Protein AF-A0A2M7X139-F1 (afdb_monomer)

Nearest PDB structures (foldseek):
  5w10-assembly2_B  TM=8.260E-01  e=1.465E-06  Leptospira interrogans serovar Copenhageni str. Fiocruz L1-130
  4me4-assembly1_B  TM=7.382E-01  e=1.288E-06  Persephonella marina EX-H1
  8ugs-assembly1_B  TM=7.958E-01  e=1.796E-05  Bos taurus
  1mc0-assembly1_A  TM=6.627E-01  e=3.203E-05  Mus musculus
  3mf0-assembly1_B  TM=6.822E-01  e=1.158E-04  Homo sapiens

Radius of gyration: 15.08 Å; Cα contacts (8 Å, |Δi|>4): 160; chains: 1; bounding box: 31×39×30 Å

Secondary structure (DSSP, 8-state):
---PPPHHHHHHHHHHHHHHHHT-S-HHHHHHHHHHHHHHHHT-S-EEEEEE-TTSS-EEEEEEESSS--TT-EE-TT-HHHHHHHHH-S-EEES-TTT-TT--THHHHHH------EEE-----TT--

pLDDT: mean 86.04, std 11.24, range [39.34, 96.81]

Solvent-accessible surface area (backbone atoms only — not comparable to full-atom values): 7680 Å² total; per-residue (Å²): 130,79,81,75,77,49,72,66,57,51,51,50,53,52,52,52,51,52,48,53,54,73,73,43,92,46,62,69,63,34,53,46,50,45,48,46,51,49,19,63,74,70,69,44,77,52,38,72,46,67,43,72,40,96,85,65,68,29,32,32,25,71,36,50,42,50,96,60,84,47,59,71,45,74,41,55,70,64,46,35,58,64,14,50,11,57,76,67,67,40,72,41,80,38,82,43,36,89,75,38,87,55,51,66,58,70,61,30,72,75,68,75,49,80,72,55,51,51,78,42,68,55,86,77,59,97,82,55,131

Mean predicted aligned error: 6.48 Å

Sequence (129 aa):
MPAGLSASAALTAIAELAQDLACSANLDASLSAVVQKIADTMRAEAASLFLLSADGTALVCRFSVGPVQFVGQRVVPGQGVIGRAMQTGVCQLVADASADRDFDNSIDAKSGFQTRSLLCTPLASAHGA

Foldseek 3Di:
DPDDDPPVNVVVLVVVLVVLCVPDPDNLVSVQVNQVSVCVVVVNQKGWDWDQDPVNQWTATCYMDHPFDRHGPTDGQLAAPQNVQQVVQDKDWFQALVPDPRHDCPVCVVGVNDDGIDIHHDDADPVGD

Structure (mmCIF, N/CA/C/O backbone):
data_AF-A0A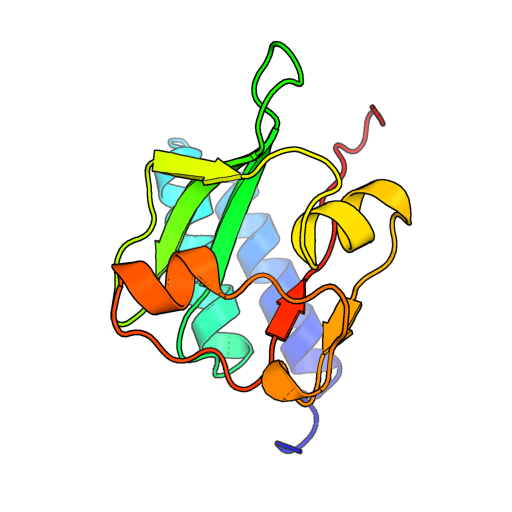2M7X139-F1
#
_entry.id   AF-A0A2M7X139-F1
#
loop_
_atom_site.group_PDB
_atom_site.id
_atom_site.type_symbol
_atom_site.label_atom_id
_atom_site.label_alt_id
_atom_site.label_comp_id
_atom_site.label_asym_id
_atom_site.label_entity_id
_atom_site.label_seq_id
_atom_site.pdbx_PDB_ins_code
_atom_site.Cartn_x
_atom_site.Cartn_y
_atom_site.Cartn_z
_atom_site.occupancy
_atom_site.B_iso_or_equiv
_atom_site.auth_seq_id
_atom_site.auth_comp_id
_atom_site.auth_asym_id
_atom_site.auth_atom_id
_atom_site.pdbx_PDB_model_num
ATOM 1 N N . MET A 1 1 ? -17.759 -2.210 11.156 1.00 39.34 1 MET A N 1
ATOM 2 C CA . MET A 1 1 ? -17.412 -0.919 10.524 1.00 39.34 1 MET A CA 1
ATOM 3 C C . MET A 1 1 ? -17.195 0.098 11.629 1.00 39.34 1 MET A C 1
ATOM 5 O O . MET A 1 1 ? -18.071 0.170 12.486 1.00 39.34 1 MET A O 1
ATOM 9 N N . PRO A 1 2 ? -16.059 0.817 11.701 1.00 44.16 2 PRO A N 1
ATOM 10 C CA . PRO A 1 2 ? -15.952 1.906 12.662 1.00 44.16 2 PRO A CA 1
ATOM 11 C C . PRO A 1 2 ? -16.985 2.977 12.286 1.00 44.16 2 PRO A C 1
ATOM 13 O O . PRO A 1 2 ? -17.330 3.117 11.111 1.00 44.16 2 PRO A O 1
ATOM 16 N N . ALA A 1 3 ? -17.520 3.674 13.289 1.00 48.91 3 ALA A N 1
ATOM 17 C CA . ALA A 1 3 ? -18.437 4.792 13.098 1.00 48.91 3 ALA A CA 1
ATOM 18 C C . ALA A 1 3 ? -17.889 5.724 12.007 1.00 48.91 3 ALA A C 1
ATOM 20 O O . ALA A 1 3 ? -16.720 6.108 12.064 1.00 48.91 3 ALA A O 1
ATOM 21 N N . GLY A 1 4 ? -18.709 6.004 10.990 1.00 54.91 4 GLY A N 1
ATOM 22 C CA . GLY A 1 4 ? -18.293 6.767 9.819 1.00 54.91 4 GLY A CA 1
ATOM 23 C C . GLY A 1 4 ? -17.659 8.089 10.238 1.00 54.91 4 GLY A C 1
ATOM 24 O O . GLY A 1 4 ? -18.260 8.848 10.999 1.00 54.91 4 GLY A O 1
ATOM 25 N N . LEU A 1 5 ? -16.438 8.343 9.761 1.00 61.91 5 LEU A N 1
ATOM 26 C CA . LEU A 1 5 ? -15.821 9.664 9.834 1.00 61.91 5 LEU A CA 1
ATOM 27 C C . LEU A 1 5 ? -16.853 10.688 9.353 1.00 61.91 5 LEU A C 1
ATOM 29 O O . LEU A 1 5 ? -17.412 10.544 8.264 1.00 61.91 5 LEU A O 1
ATOM 33 N N . SER A 1 6 ? -17.143 11.697 10.177 1.00 77.75 6 SER A N 1
ATOM 34 C CA . SER A 1 6 ? -18.040 12.764 9.748 1.00 77.75 6 SER A CA 1
ATOM 35 C C . SER A 1 6 ? -17.429 13.453 8.527 1.00 77.75 6 SER A C 1
ATOM 37 O O . SER A 1 6 ? -16.206 13.570 8.418 1.00 77.75 6 SER A O 1
ATOM 39 N N . ALA A 1 7 ? -18.269 13.931 7.607 1.00 73.75 7 ALA A N 1
ATOM 40 C CA . ALA A 1 7 ? -17.793 14.634 6.414 1.00 73.75 7 ALA A CA 1
ATOM 41 C C . ALA A 1 7 ? -16.847 15.797 6.772 1.00 73.75 7 ALA A C 1
ATOM 43 O O . ALA A 1 7 ? -15.859 16.028 6.080 1.00 73.75 7 ALA A O 1
ATOM 44 N N . SER A 1 8 ? -17.099 16.465 7.904 1.00 81.00 8 SER A N 1
ATOM 45 C CA . SER A 1 8 ? -16.222 17.507 8.442 1.00 81.00 8 SER A CA 1
ATOM 46 C C . SER A 1 8 ? -14.851 16.970 8.851 1.00 81.00 8 SER A C 1
ATOM 48 O O . SER A 1 8 ? -13.850 17.579 8.499 1.00 81.00 8 SER A O 1
ATOM 50 N N . ALA A 1 9 ? -14.784 15.843 9.567 1.00 79.00 9 ALA A N 1
ATOM 51 C CA . ALA A 1 9 ? -13.513 15.266 10.005 1.00 79.00 9 ALA A CA 1
ATOM 52 C C . ALA A 1 9 ? -12.653 14.808 8.817 1.00 79.00 9 ALA A C 1
ATOM 54 O O . ALA A 1 9 ? -11.444 15.031 8.808 1.00 79.00 9 ALA A O 1
ATOM 55 N N . ALA A 1 10 ? -13.279 14.222 7.792 1.00 77.38 10 ALA A N 1
ATOM 56 C CA . ALA A 1 10 ? -12.590 13.841 6.563 1.00 77.38 10 ALA A CA 1
ATOM 57 C C . ALA A 1 10 ? -12.040 15.065 5.811 1.00 77.38 10 ALA A C 1
ATOM 59 O O . ALA A 1 10 ? -10.885 15.055 5.390 1.00 77.38 10 ALA A O 1
ATOM 60 N N . LEU A 1 11 ? -12.832 16.139 5.687 1.00 83.38 11 LEU A N 1
ATOM 61 C CA . LEU A 1 11 ? -12.376 17.381 5.055 1.00 83.38 11 LEU A CA 1
ATOM 62 C C . LEU A 1 11 ? -11.201 18.012 5.805 1.00 83.38 11 LEU A C 1
ATOM 64 O O . LEU A 1 11 ? -10.236 18.431 5.171 1.00 83.38 11 LEU A O 1
ATOM 68 N N . THR A 1 12 ? -11.266 18.060 7.137 1.00 86.06 12 THR A N 1
ATOM 69 C CA . THR A 1 12 ? -10.176 18.583 7.966 1.00 86.06 12 THR A CA 1
ATOM 70 C C . THR A 1 12 ? -8.903 17.767 7.772 1.00 86.06 12 THR A C 1
ATOM 72 O O . THR A 1 12 ? -7.854 18.345 7.503 1.00 86.06 12 THR A O 1
ATOM 75 N N . ALA A 1 13 ? -8.996 16.433 7.807 1.00 82.25 13 ALA A N 1
ATOM 76 C CA . ALA A 1 13 ? -7.843 15.565 7.582 1.00 82.25 13 ALA A CA 1
ATOM 77 C C . ALA A 1 13 ? -7.209 15.802 6.200 1.00 82.25 13 ALA A C 1
ATOM 79 O O . ALA A 1 13 ? -5.992 15.931 6.099 1.00 82.25 13 ALA A O 1
ATOM 80 N N . ILE A 1 14 ? -8.023 15.919 5.144 1.00 84.56 14 ILE A N 1
ATOM 81 C CA . ILE A 1 14 ? -7.535 16.205 3.785 1.00 84.56 14 ILE A CA 1
ATOM 82 C C . ILE A 1 14 ? -6.839 17.570 3.725 1.00 84.56 14 ILE A C 1
ATO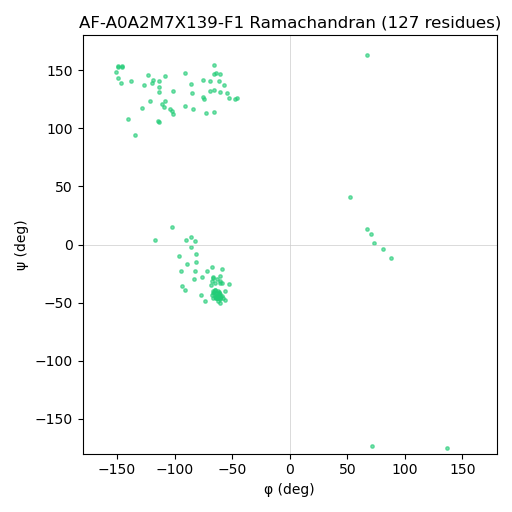M 84 O O . ILE A 1 14 ? -5.756 17.673 3.151 1.00 84.56 14 ILE A O 1
ATOM 88 N N . ALA A 1 15 ? -7.438 18.609 4.311 1.00 84.50 15 ALA A N 1
ATOM 89 C CA . ALA A 1 15 ? -6.887 19.961 4.288 1.00 84.50 15 ALA A CA 1
ATOM 90 C C . ALA A 1 15 ? -5.538 20.045 5.017 1.00 84.50 15 ALA A C 1
ATOM 92 O O . ALA A 1 15 ? -4.591 20.621 4.484 1.00 84.50 15 ALA A O 1
ATOM 93 N N . GLU A 1 16 ? -5.431 19.425 6.193 1.00 84.56 16 GLU A N 1
ATOM 94 C CA . GLU A 1 16 ? -4.181 19.384 6.955 1.00 84.56 16 GLU A CA 1
ATOM 95 C C . GLU A 1 16 ? -3.084 18.634 6.189 1.00 84.56 16 GLU A C 1
ATOM 97 O O . GLU A 1 16 ? -1.976 19.142 6.054 1.00 84.56 16 GLU A O 1
ATOM 102 N N . LEU A 1 17 ? -3.399 17.465 5.615 1.00 82.12 17 LEU A N 1
ATOM 103 C CA . LEU A 1 17 ? -2.443 16.697 4.809 1.00 82.12 17 LEU A CA 1
ATOM 104 C C . LEU A 1 17 ? -1.964 17.479 3.576 1.00 82.12 17 LEU A C 1
ATOM 106 O O . LEU A 1 17 ? -0.781 17.440 3.238 1.00 82.12 17 LEU A O 1
ATOM 110 N N . ALA A 1 18 ? -2.867 18.197 2.902 1.00 82.31 18 ALA A N 1
ATOM 111 C CA . ALA A 1 18 ? -2.523 19.018 1.745 1.00 82.31 18 ALA A CA 1
ATOM 112 C C . ALA A 1 18 ? -1.613 20.196 2.128 1.00 82.31 18 ALA A C 1
ATOM 114 O O . ALA A 1 18 ? -0.657 20.494 1.410 1.00 82.31 18 ALA A O 1
ATOM 115 N N . GLN A 1 19 ? -1.879 20.840 3.267 1.00 83.25 19 GLN A N 1
ATOM 116 C CA . GLN A 1 19 ? -1.058 21.932 3.786 1.00 83.25 19 GLN A CA 1
ATOM 117 C C . GLN A 1 19 ? 0.341 21.448 4.197 1.00 83.25 19 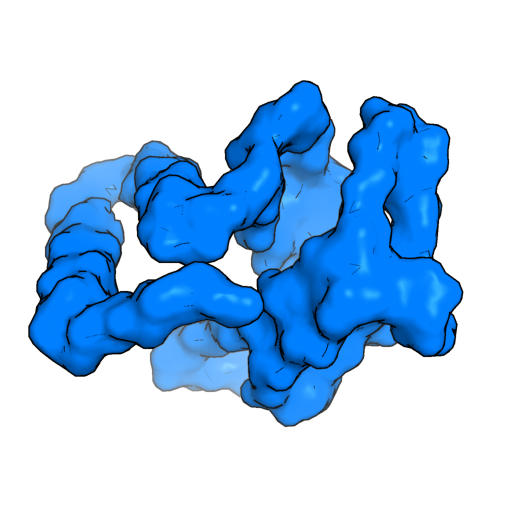GLN A C 1
ATOM 119 O O . GLN A 1 19 ? 1.335 22.062 3.800 1.00 83.25 19 GLN A O 1
ATOM 124 N N . ASP A 1 20 ? 0.425 20.328 4.921 1.00 80.56 20 ASP A N 1
ATOM 125 C CA . ASP A 1 20 ? 1.690 19.712 5.349 1.00 80.56 20 ASP A CA 1
ATOM 126 C C . ASP A 1 20 ? 2.584 19.347 4.153 1.00 80.56 20 ASP A C 1
ATOM 128 O O . ASP A 1 20 ? 3.815 19.425 4.224 1.00 80.56 20 ASP A O 1
ATOM 132 N N . LEU A 1 21 ? 1.967 18.962 3.032 1.00 77.88 21 LEU A N 1
ATOM 133 C CA . LEU A 1 21 ? 2.674 18.655 1.796 1.00 77.88 21 LEU A CA 1
ATOM 134 C C . LEU A 1 21 ? 3.116 19.923 1.050 1.00 77.88 21 LEU A C 1
ATOM 136 O O . LEU A 1 21 ? 4.255 19.992 0.593 1.00 77.88 21 LEU A O 1
ATOM 140 N N . ALA A 1 22 ? 2.246 20.933 0.946 1.00 78.56 22 ALA A N 1
ATOM 141 C CA . ALA A 1 22 ? 2.514 22.165 0.199 1.00 78.56 22 ALA A CA 1
ATOM 142 C C . ALA A 1 22 ? 3.600 23.047 0.839 1.00 78.56 22 ALA A C 1
ATOM 144 O O . ALA A 1 22 ? 4.366 23.697 0.130 1.00 78.56 22 ALA A O 1
ATOM 145 N N . CYS A 1 23 ? 3.679 23.073 2.170 1.00 75.06 23 CYS A N 1
ATOM 146 C CA . CYS A 1 23 ? 4.657 23.880 2.906 1.00 75.06 23 CYS A CA 1
ATOM 147 C C . CYS A 1 23 ? 5.980 23.145 3.176 1.00 75.06 23 CYS A C 1
ATOM 149 O O . CYS A 1 23 ? 6.855 23.681 3.859 1.00 75.06 23 CYS A O 1
ATOM 151 N N . SER A 1 24 ? 6.137 21.920 2.673 1.00 76.75 24 SER A N 1
ATOM 152 C CA . SER A 1 24 ? 7.299 21.101 2.985 1.00 76.75 24 SER A CA 1
ATOM 153 C C . SER A 1 24 ? 8.559 21.535 2.247 1.00 76.75 24 SER A C 1
ATOM 155 O O . SER A 1 24 ? 8.599 21.568 1.019 1.00 76.75 24 SER A O 1
ATOM 157 N N . ALA A 1 25 ? 9.637 21.761 2.999 1.00 75.25 25 ALA A N 1
ATOM 158 C CA . ALA A 1 25 ? 10.985 21.875 2.444 1.00 75.25 25 ALA A CA 1
ATOM 159 C C . ALA A 1 25 ? 11.638 20.503 2.170 1.00 75.25 25 ALA A C 1
ATOM 161 O O . ALA A 1 25 ? 12.649 20.432 1.473 1.00 75.25 25 ALA A O 1
ATOM 162 N N . ASN A 1 26 ? 11.084 19.415 2.722 1.00 81.31 26 ASN A N 1
ATOM 163 C CA . ASN A 1 26 ? 11.588 18.052 2.565 1.00 81.31 26 ASN A CA 1
ATOM 164 C C . ASN A 1 26 ? 10.430 17.097 2.259 1.00 81.31 26 ASN A C 1
ATOM 166 O O . ASN A 1 26 ? 9.774 16.561 3.158 1.00 81.31 26 ASN A O 1
ATOM 170 N N . LEU A 1 27 ? 10.218 16.872 0.964 1.00 79.06 27 LEU A N 1
ATOM 171 C CA . LEU A 1 27 ? 9.119 16.069 0.447 1.00 79.06 27 LEU A CA 1
ATOM 172 C C . LEU A 1 27 ? 9.092 14.648 1.030 1.00 79.06 27 LEU A C 1
ATOM 174 O O . LEU A 1 27 ? 8.017 14.163 1.369 1.00 79.06 27 LEU A O 1
ATOM 178 N N . ASP A 1 28 ? 10.249 14.005 1.206 1.00 83.25 28 ASP A N 1
ATOM 179 C CA . ASP A 1 28 ? 10.317 12.644 1.752 1.00 83.25 28 ASP A CA 1
ATOM 180 C C . ASP A 1 28 ? 9.856 12.605 3.220 1.00 83.25 28 ASP A C 1
ATOM 182 O O . ASP A 1 28 ? 9.088 11.724 3.610 1.00 83.25 28 ASP A O 1
ATOM 186 N N . ALA A 1 29 ? 10.259 13.591 4.029 1.00 83.00 29 ALA A N 1
ATOM 187 C CA . ALA A 1 29 ? 9.809 13.696 5.417 1.00 83.00 29 ALA A CA 1
ATOM 188 C C . ALA A 1 29 ? 8.294 13.949 5.507 1.00 83.00 29 ALA A C 1
ATOM 190 O O . ALA A 1 29 ? 7.609 13.310 6.309 1.00 83.00 29 ALA A O 1
ATOM 191 N N . SER A 1 30 ? 7.755 14.821 4.650 1.00 85.50 30 SER A N 1
ATOM 192 C CA . SER A 1 30 ? 6.312 15.085 4.610 1.00 85.50 30 SER A CA 1
ATOM 193 C C . SER A 1 30 ? 5.508 13.891 4.121 1.00 85.50 30 SER A C 1
ATOM 195 O O . SER A 1 30 ? 4.499 13.562 4.732 1.00 85.50 30 SER A O 1
ATOM 197 N N . LEU A 1 31 ? 5.950 13.194 3.072 1.00 84.00 31 LEU A N 1
ATOM 198 C CA . LEU A 1 31 ? 5.272 11.988 2.595 1.00 84.00 31 LEU A CA 1
ATOM 199 C C . LEU A 1 31 ? 5.266 10.890 3.662 1.00 84.00 31 LEU A C 1
ATOM 201 O O . LEU A 1 31 ? 4.238 10.245 3.865 1.00 84.00 31 LEU A O 1
ATOM 205 N N . SER A 1 32 ? 6.367 10.718 4.396 1.00 88.06 32 SER A N 1
ATOM 206 C CA . SER A 1 32 ? 6.407 9.790 5.528 1.00 88.06 32 SER A CA 1
ATOM 207 C C . SER A 1 32 ? 5.390 10.164 6.614 1.00 88.06 32 SER A C 1
ATOM 209 O O . SER A 1 32 ? 4.677 9.291 7.109 1.00 88.06 32 SER A O 1
ATOM 211 N N . ALA A 1 33 ? 5.291 11.448 6.973 1.00 88.56 33 ALA A N 1
ATOM 212 C CA . ALA A 1 33 ? 4.325 11.930 7.961 1.00 88.56 33 ALA A CA 1
ATOM 213 C C . ALA A 1 33 ? 2.871 11.763 7.484 1.00 88.56 33 ALA A C 1
ATOM 215 O O . ALA A 1 33 ? 2.005 11.343 8.252 1.00 88.56 33 ALA A O 1
ATOM 216 N N . VAL A 1 34 ? 2.612 12.017 6.199 1.00 88.56 34 VAL A N 1
ATOM 217 C CA . VAL A 1 34 ? 1.307 11.811 5.558 1.00 88.56 34 VAL A CA 1
ATOM 218 C C . VAL A 1 34 ? 0.893 10.341 5.625 1.00 88.56 34 VAL A C 1
ATOM 220 O O . VAL A 1 34 ? -0.233 10.051 6.020 1.00 88.56 34 VAL A O 1
ATOM 223 N N . VAL A 1 35 ? 1.789 9.400 5.303 1.00 91.56 35 VAL A N 1
ATOM 224 C CA . VAL A 1 35 ? 1.494 7.956 5.386 1.00 91.56 35 VAL A CA 1
ATOM 225 C C . VAL A 1 35 ? 1.153 7.540 6.821 1.00 91.56 35 VAL A C 1
ATOM 227 O O . VAL A 1 35 ? 0.188 6.800 7.016 1.00 91.56 35 VAL A O 1
ATOM 230 N N . GLN A 1 36 ? 1.876 8.056 7.821 1.00 92.31 36 GLN A N 1
ATOM 231 C CA . GLN A 1 36 ? 1.556 7.817 9.233 1.00 92.31 36 GLN A CA 1
ATOM 232 C C . GLN A 1 36 ? 0.161 8.345 9.589 1.00 92.31 36 GLN A C 1
ATOM 234 O O . GLN A 1 36 ? -0.672 7.608 10.110 1.00 92.31 36 GLN A O 1
ATOM 239 N N . LYS A 1 37 ? -0.133 9.598 9.237 1.00 90.81 37 LYS A N 1
ATOM 240 C CA . LYS A 1 37 ? -1.420 10.231 9.541 1.00 90.81 37 LYS A CA 1
ATOM 241 C C . LYS A 1 37 ? -2.593 9.555 8.827 1.00 90.81 37 LYS A C 1
ATOM 243 O O . LYS A 1 37 ? -3.681 9.464 9.399 1.00 90.81 37 LYS A O 1
ATOM 248 N N . ILE A 1 38 ? -2.386 9.032 7.615 1.00 90.31 38 ILE A N 1
ATOM 249 C CA . ILE A 1 38 ? -3.367 8.187 6.917 1.00 90.31 38 ILE A CA 1
ATOM 250 C C . ILE A 1 38 ? -3.629 6.906 7.715 1.00 90.31 38 ILE A C 1
ATOM 252 O O . ILE A 1 38 ? -4.794 6.577 7.944 1.00 90.31 38 ILE A O 1
ATOM 256 N N . ALA A 1 39 ? -2.582 6.204 8.163 1.00 92.81 39 ALA A N 1
ATOM 257 C CA . ALA A 1 39 ? -2.736 4.990 8.962 1.00 92.81 39 ALA A CA 1
ATOM 258 C C . ALA A 1 39 ? -3.530 5.262 10.249 1.00 92.81 39 ALA A C 1
ATOM 260 O O . ALA A 1 39 ? -4.501 4.559 10.528 1.00 92.81 39 ALA A O 1
ATOM 261 N N . ASP A 1 40 ? -3.196 6.339 10.963 1.00 92.19 40 ASP A N 1
ATOM 262 C CA . ASP A 1 40 ? -3.865 6.731 12.207 1.00 92.19 40 ASP A CA 1
ATOM 263 C C . ASP A 1 40 ? -5.340 7.091 11.973 1.00 92.19 40 ASP A C 1
ATOM 265 O O . ASP A 1 40 ? -6.233 6.607 12.675 1.00 92.19 40 ASP A O 1
ATOM 269 N N . THR A 1 41 ? -5.618 7.893 10.939 1.00 88.88 41 THR A N 1
ATOM 270 C CA . THR A 1 41 ? -6.980 8.330 10.582 1.00 88.88 41 THR A CA 1
ATOM 271 C C . THR A 1 41 ? -7.862 7.144 10.196 1.00 88.88 41 THR A C 1
ATOM 273 O O . THR A 1 41 ? -9.020 7.057 10.610 1.00 88.88 41 THR A O 1
ATOM 276 N N . MET A 1 42 ? -7.304 6.204 9.431 1.00 88.88 42 MET A N 1
ATOM 277 C CA . MET A 1 42 ? -7.996 4.993 8.988 1.00 88.88 42 MET A CA 1
ATOM 278 C C . MET A 1 42 ? -8.013 3.891 10.053 1.00 88.88 42 MET A C 1
ATOM 280 O O . MET A 1 42 ? -8.704 2.888 9.871 1.00 88.88 42 MET A O 1
ATOM 284 N N . ARG A 1 43 ? -7.280 4.071 11.162 1.00 92.50 43 ARG A N 1
ATOM 285 C CA . ARG A 1 43 ? -7.027 3.051 12.193 1.00 92.50 43 ARG A CA 1
ATOM 286 C C . ARG A 1 43 ? -6.479 1.753 11.593 1.00 92.50 43 ARG A C 1
ATOM 288 O O . ARG A 1 43 ? -6.900 0.659 11.966 1.00 92.50 43 ARG A O 1
ATOM 295 N N . ALA A 1 44 ? -5.578 1.894 10.627 1.00 94.00 44 ALA A N 1
ATOM 296 C CA . ALA A 1 44 ? -4.907 0.782 9.975 1.00 94.00 44 ALA A CA 1
ATOM 297 C C . ALA A 1 44 ? -3.672 0.360 10.784 1.00 94.00 44 ALA A C 1
ATOM 299 O O . ALA A 1 44 ? -2.912 1.203 11.251 1.00 94.00 44 ALA A O 1
ATOM 300 N N . GLU A 1 45 ? -3.452 -0.950 10.920 1.00 94.56 45 GLU A N 1
ATOM 301 C CA . GLU A 1 45 ? -2.269 -1.504 11.603 1.00 94.56 45 GLU A CA 1
ATOM 302 C C . GLU A 1 45 ? -0.964 -1.222 10.845 1.00 94.56 45 GLU A C 1
ATOM 304 O O . GLU A 1 45 ? 0.108 -1.152 11.445 1.00 94.56 45 GLU A O 1
ATOM 309 N N . ALA A 1 46 ? -1.059 -1.074 9.524 1.00 93.12 46 ALA A N 1
ATOM 310 C CA . ALA A 1 46 ? 0.048 -0.742 8.647 1.00 93.12 46 ALA A CA 1
ATOM 311 C C . ALA A 1 46 ? -0.443 0.068 7.441 1.00 93.12 46 ALA A C 1
ATOM 313 O O . ALA A 1 46 ? -1.585 -0.082 7.000 1.00 93.12 46 ALA A O 1
ATOM 314 N N . ALA A 1 47 ? 0.434 0.898 6.883 1.00 93.75 47 ALA A N 1
ATOM 315 C CA . ALA A 1 47 ? 0.216 1.580 5.612 1.00 93.75 47 ALA A CA 1
ATOM 316 C C . ALA A 1 47 ? 1.535 1.720 4.851 1.00 93.75 47 ALA A C 1
ATOM 318 O O . ALA A 1 47 ? 2.613 1.773 5.443 1.00 93.75 47 ALA A O 1
ATOM 319 N N . SER A 1 48 ? 1.457 1.797 3.527 1.00 92.88 48 SER A N 1
ATOM 320 C CA . SER A 1 48 ? 2.636 1.872 2.665 1.00 92.88 48 SER A CA 1
ATOM 321 C C . SER A 1 48 ? 2.361 2.674 1.402 1.00 92.88 48 SER A C 1
ATOM 323 O O . SER A 1 48 ? 1.285 2.552 0.818 1.00 92.88 48 SER A O 1
ATOM 325 N N . LEU A 1 49 ? 3.361 3.430 0.949 1.00 92.56 49 LEU A N 1
ATOM 326 C CA . LEU A 1 49 ? 3.350 4.135 -0.329 1.00 92.56 49 LEU A CA 1
ATOM 327 C C . LEU A 1 49 ? 4.330 3.469 -1.295 1.00 92.56 49 LEU A C 1
ATOM 329 O O . LEU A 1 49 ? 5.542 3.457 -1.058 1.00 92.56 49 LEU A O 1
ATOM 333 N N . PHE A 1 50 ? 3.797 2.956 -2.401 1.00 92.56 50 PHE A N 1
ATOM 334 C CA . PHE A 1 50 ? 4.573 2.400 -3.503 1.00 92.56 50 PHE A CA 1
ATOM 335 C C . PHE A 1 50 ? 4.652 3.406 -4.647 1.00 92.56 50 PHE A C 1
ATOM 337 O O . PHE A 1 50 ? 3.630 3.954 -5.054 1.00 92.56 50 PHE A O 1
ATOM 344 N N . LEU A 1 51 ? 5.856 3.621 -5.177 1.00 91.19 51 LEU A N 1
ATOM 345 C CA . LEU A 1 51 ? 6.081 4.434 -6.371 1.00 91.19 51 LEU A CA 1
ATOM 346 C C . LEU A 1 51 ? 6.575 3.555 -7.515 1.00 91.19 51 LEU A C 1
ATOM 348 O O . LEU A 1 51 ? 7.398 2.662 -7.307 1.00 91.19 51 LEU A O 1
ATOM 352 N N . LEU A 1 52 ? 6.095 3.828 -8.725 1.00 91.12 52 LEU A N 1
ATOM 353 C CA . LEU A 1 52 ? 6.620 3.201 -9.931 1.00 91.12 52 LEU A CA 1
ATOM 354 C C . LEU A 1 52 ? 8.068 3.662 -10.156 1.00 91.12 52 LEU A C 1
ATOM 356 O O . LEU A 1 52 ? 8.378 4.849 -10.040 1.00 91.12 52 LEU A O 1
ATOM 360 N N . SER A 1 53 ? 8.965 2.723 -10.447 1.00 91.94 53 SER A N 1
ATOM 361 C CA . SER A 1 53 ? 10.344 3.025 -10.816 1.00 91.94 53 SER A CA 1
ATOM 362 C C . SER A 1 53 ? 10.399 3.767 -12.152 1.00 91.94 53 SER A C 1
ATOM 364 O O . SER A 1 53 ? 9.516 3.626 -12.993 1.00 91.94 53 SER A O 1
ATOM 366 N N . ALA A 1 54 ? 11.455 4.555 -12.365 1.00 88.69 54 ALA A N 1
ATOM 367 C CA . ALA A 1 54 ? 11.590 5.394 -13.560 1.00 88.69 54 ALA A CA 1
ATOM 368 C C . ALA A 1 54 ? 11.601 4.599 -14.883 1.00 88.69 54 ALA A C 1
ATOM 370 O O . ALA A 1 54 ? 11.212 5.121 -15.920 1.00 88.69 54 ALA A O 1
ATOM 371 N N . ASP A 1 55 ? 12.033 3.339 -14.843 1.00 91.81 55 ASP A N 1
ATOM 372 C CA . ASP A 1 55 ? 12.024 2.402 -15.971 1.00 91.81 55 ASP A CA 1
ATOM 373 C C . ASP A 1 55 ? 10.683 1.658 -16.139 1.00 91.81 55 ASP A C 1
ATOM 375 O O . ASP A 1 55 ? 10.534 0.854 -17.055 1.00 91.81 55 ASP A O 1
ATOM 379 N N . GLY A 1 56 ? 9.714 1.889 -15.248 1.00 89.62 56 GLY A N 1
ATOM 380 C CA . GLY A 1 56 ? 8.404 1.242 -15.260 1.00 89.62 56 GLY A CA 1
ATOM 381 C C . GLY A 1 56 ? 8.416 -0.240 -14.877 1.00 89.62 56 GLY A C 1
ATOM 382 O O . GLY A 1 56 ? 7.393 -0.903 -15.024 1.00 89.62 56 GLY A O 1
ATOM 383 N N . THR A 1 57 ? 9.540 -0.786 -14.400 1.00 92.12 57 THR A N 1
ATOM 384 C CA . THR A 1 57 ? 9.693 -2.239 -14.195 1.00 92.12 57 THR A CA 1
ATOM 385 C C . THR A 1 57 ? 9.256 -2.728 -12.819 1.00 92.12 57 THR A C 1
ATOM 387 O O . THR A 1 57 ? 9.063 -3.931 -12.634 1.00 92.12 57 THR A O 1
ATOM 390 N N . ALA A 1 58 ? 9.108 -1.834 -11.837 1.00 93.75 58 ALA A N 1
ATOM 391 C CA . ALA A 1 58 ? 8.739 -2.202 -10.477 1.00 93.75 58 ALA A CA 1
ATOM 392 C C . ALA A 1 58 ? 7.976 -1.105 -9.743 1.00 93.75 58 ALA A C 1
ATOM 394 O O . ALA A 1 58 ? 8.247 0.082 -9.886 1.00 93.75 58 ALA A O 1
ATOM 395 N N . LEU A 1 59 ? 7.089 -1.529 -8.852 1.00 91.88 59 LEU A N 1
ATOM 396 C CA . LEU A 1 59 ? 6.552 -0.700 -7.785 1.00 91.88 59 LEU A CA 1
ATOM 397 C C . LEU A 1 59 ? 7.448 -0.872 -6.559 1.00 91.88 59 LEU A C 1
ATOM 399 O O . LEU A 1 59 ? 7.608 -1.980 -6.048 1.00 91.88 59 LEU A O 1
ATOM 403 N N . VAL A 1 60 ? 8.060 0.217 -6.104 1.00 92.88 60 VAL A N 1
ATOM 404 C CA . VAL A 1 60 ? 9.006 0.222 -4.987 1.00 92.88 60 VAL A CA 1
ATOM 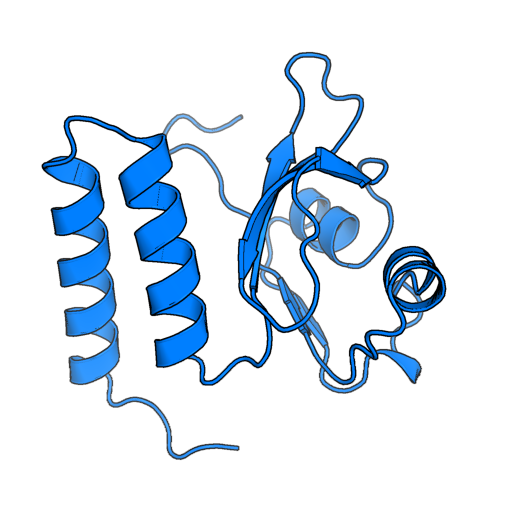405 C C . VAL A 1 60 ? 8.354 0.880 -3.783 1.00 92.88 60 VAL A C 1
ATOM 407 O O . VAL A 1 60 ? 7.923 2.031 -3.859 1.00 92.88 60 VAL A O 1
ATOM 410 N N . CYS A 1 61 ? 8.304 0.170 -2.658 1.00 92.31 61 CYS A N 1
ATOM 411 C CA . CYS A 1 61 ? 7.836 0.739 -1.401 1.00 92.31 61 CYS A CA 1
ATOM 412 C C . CYS A 1 61 ? 8.809 1.832 -0.949 1.00 92.31 61 CYS A C 1
ATOM 414 O O . CYS A 1 61 ? 9.966 1.554 -0.631 1.00 92.31 61 CYS A O 1
ATOM 416 N N . ARG A 1 62 ? 8.357 3.084 -0.923 1.00 92.00 62 ARG A N 1
ATOM 417 C CA . ARG A 1 62 ? 9.167 4.232 -0.493 1.00 92.00 62 ARG A CA 1
ATOM 418 C C . ARG A 1 62 ? 8.982 4.548 0.979 1.00 92.00 62 ARG A C 1
ATOM 420 O O . ARG A 1 62 ? 9.949 4.894 1.644 1.00 92.00 62 ARG A O 1
ATOM 427 N N . PHE A 1 63 ? 7.766 4.366 1.481 1.00 92.50 63 PHE A N 1
ATOM 428 C CA . PHE A 1 63 ? 7.421 4.619 2.875 1.00 92.50 63 PHE A CA 1
ATOM 429 C C . PHE A 1 63 ? 6.518 3.507 3.380 1.00 92.50 63 PHE A C 1
ATOM 431 O O . PHE A 1 63 ? 5.635 3.051 2.655 1.00 92.50 63 PHE A O 1
ATOM 438 N N . SER A 1 64 ? 6.729 3.089 4.622 1.00 92.44 64 SER A N 1
ATOM 439 C CA . SER A 1 64 ? 5.875 2.122 5.303 1.00 92.44 64 SER A CA 1
ATOM 440 C C . SER A 1 64 ? 5.812 2.440 6.786 1.00 92.44 64 SER A C 1
ATOM 442 O O . SER A 1 64 ? 6.846 2.719 7.393 1.00 92.44 64 SER A O 1
ATOM 444 N N . VAL A 1 65 ? 4.626 2.319 7.362 1.00 92.44 65 VAL A N 1
ATOM 445 C CA . VAL A 1 65 ? 4.371 2.384 8.800 1.00 92.44 65 VAL A CA 1
ATOM 446 C C . VAL A 1 65 ? 3.671 1.098 9.216 1.00 92.44 65 VAL A C 1
ATOM 448 O O . VAL A 1 65 ? 2.903 0.539 8.432 1.00 92.44 65 VAL A O 1
ATOM 451 N N . GLY A 1 66 ? 3.947 0.616 10.423 1.00 90.62 66 GLY A N 1
ATOM 452 C CA . GLY A 1 66 ? 3.377 -0.624 10.943 1.00 90.62 66 GLY A CA 1
ATOM 453 C C . GLY A 1 66 ? 4.410 -1.501 11.653 1.00 90.62 66 GLY A C 1
ATOM 454 O O . GLY A 1 66 ? 5.563 -1.095 11.820 1.00 90.62 66 GLY A O 1
ATOM 455 N N . PRO A 1 67 ? 4.010 -2.709 12.080 1.00 86.00 67 PRO A N 1
ATOM 456 C CA . PRO A 1 67 ? 4.857 -3.607 12.866 1.00 86.00 67 PRO A CA 1
ATOM 457 C C . PRO A 1 67 ? 6.049 -4.162 12.078 1.00 86.00 67 PRO A C 1
ATOM 459 O O . PRO A 1 67 ? 7.023 -4.607 12.681 1.00 86.00 67 PRO A O 1
ATOM 462 N N . VAL A 1 68 ? 5.988 -4.127 10.744 1.00 84.69 68 VAL A N 1
ATOM 463 C CA . VAL A 1 68 ? 7.087 -4.535 9.869 1.00 84.69 68 VAL A CA 1
ATOM 464 C C . VAL A 1 68 ? 7.409 -3.414 8.884 1.00 84.69 68 VAL A C 1
ATOM 466 O O . VAL A 1 68 ? 6.510 -2.790 8.320 1.00 84.69 68 VAL A O 1
ATOM 469 N N . GLN A 1 69 ? 8.703 -3.152 8.675 1.00 80.44 69 GLN A N 1
ATOM 470 C CA . GLN A 1 69 ? 9.164 -2.215 7.654 1.00 80.44 69 GLN A CA 1
ATOM 471 C C . GLN A 1 69 ? 9.281 -2.889 6.289 1.00 80.44 69 GLN A C 1
ATOM 473 O O . GLN A 1 69 ? 9.948 -3.911 6.134 1.00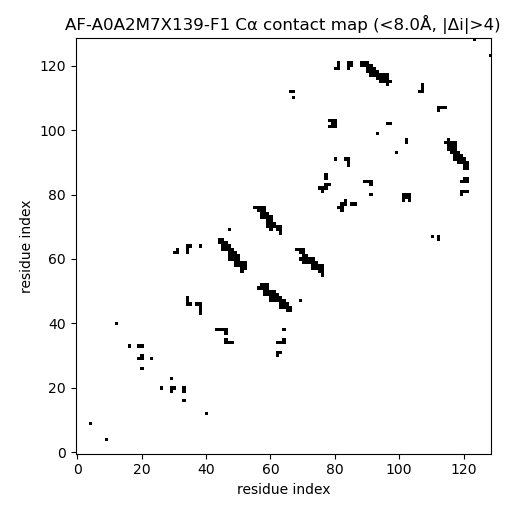 80.44 69 GLN A O 1
ATOM 478 N N . PHE A 1 70 ? 8.697 -2.242 5.284 1.00 81.44 70 PHE A N 1
ATOM 479 C CA . PHE A 1 70 ? 8.674 -2.714 3.900 1.00 81.44 70 PHE A CA 1
ATOM 480 C C . PHE A 1 70 ? 9.405 -1.778 2.933 1.00 81.44 70 PHE A C 1
ATOM 482 O O . PHE A 1 70 ? 9.404 -2.024 1.728 1.00 81.44 70 PHE A O 1
ATOM 489 N N . VAL A 1 71 ? 10.045 -0.712 3.426 1.00 90.31 71 VAL A N 1
ATOM 490 C CA . VAL A 1 71 ? 10.799 0.230 2.586 1.00 90.31 71 VAL A CA 1
ATOM 491 C C . VAL A 1 71 ? 11.839 -0.515 1.738 1.00 90.31 71 VAL A C 1
ATOM 493 O O . VAL A 1 71 ? 12.597 -1.344 2.233 1.00 90.31 71 VAL A O 1
ATOM 496 N N . GLY A 1 72 ? 11.854 -0.229 0.436 1.00 90.06 72 GLY A N 1
ATOM 497 C CA . GLY A 1 72 ? 12.729 -0.857 -0.554 1.00 90.06 72 GLY A CA 1
ATOM 498 C C . GLY A 1 72 ? 12.184 -2.140 -1.189 1.00 90.06 72 GLY A C 1
ATOM 499 O O . GLY A 1 72 ? 12.733 -2.576 -2.202 1.00 90.06 72 GLY A O 1
ATOM 500 N N . GLN A 1 73 ? 11.100 -2.729 -0.667 1.00 88.88 73 GLN A N 1
ATOM 501 C CA . GLN A 1 73 ? 10.473 -3.901 -1.287 1.00 88.88 73 GLN A CA 1
ATOM 502 C C . GLN A 1 73 ? 9.964 -3.579 -2.694 1.00 88.88 73 GLN A C 1
ATOM 504 O O . GLN A 1 73 ? 9.427 -2.497 -2.946 1.00 88.88 73 GLN A O 1
ATOM 509 N N . ARG A 1 74 ? 10.142 -4.537 -3.609 1.00 90.75 74 ARG A N 1
ATOM 510 C CA . ARG A 1 74 ? 9.796 -4.411 -5.029 1.00 90.75 74 ARG A CA 1
ATOM 511 C C . ARG A 1 74 ? 8.665 -5.368 -5.374 1.00 90.75 74 ARG A C 1
ATOM 513 O O . ARG A 1 74 ? 8.758 -6.556 -5.078 1.00 90.75 74 ARG A O 1
ATOM 520 N N . VAL A 1 75 ? 7.644 -4.848 -6.042 1.00 88.81 75 VAL A N 1
ATOM 521 C CA . VAL A 1 75 ? 6.504 -5.609 -6.566 1.00 88.81 75 VAL A CA 1
ATOM 522 C C . VAL A 1 75 ? 6.458 -5.435 -8.079 1.00 88.81 75 VAL A C 1
ATOM 524 O O . VAL A 1 75 ? 6.707 -4.341 -8.592 1.00 88.81 75 VAL A O 1
ATOM 527 N N . VAL A 1 76 ? 6.165 -6.514 -8.804 1.00 90.19 76 VAL A N 1
ATOM 528 C CA . VAL A 1 76 ? 6.024 -6.465 -10.263 1.00 90.19 76 VAL A CA 1
ATOM 529 C C . VAL A 1 76 ? 4.749 -5.683 -10.613 1.00 90.19 76 VAL A C 1
ATOM 531 O O . VAL A 1 76 ? 3.694 -5.947 -10.028 1.00 90.19 76 VAL A O 1
ATOM 534 N N . PRO A 1 77 ? 4.794 -4.717 -11.546 1.00 89.19 77 PRO A N 1
ATOM 535 C CA . PRO A 1 77 ? 3.604 -3.997 -11.971 1.00 89.19 77 PRO A CA 1
ATOM 536 C C . PRO A 1 77 ? 2.539 -4.965 -12.492 1.00 89.19 77 PRO A C 1
ATOM 538 O O . PRO A 1 77 ? 2.837 -5.912 -13.215 1.00 89.19 77 PRO A O 1
ATOM 541 N N . GLY A 1 78 ? 1.284 -4.732 -12.113 1.00 87.25 78 GLY A N 1
ATOM 542 C CA . GLY A 1 78 ? 0.167 -5.600 -12.491 1.00 87.25 78 GLY A CA 1
ATOM 543 C C . GLY A 1 78 ? -0.005 -6.866 -11.648 1.00 87.25 78 GLY A C 1
ATOM 544 O O . GLY A 1 78 ? -0.998 -7.562 -11.829 1.00 87.25 78 GLY A O 1
ATOM 545 N N . GLN A 1 79 ? 0.897 -7.139 -10.704 1.00 88.50 79 GLN A N 1
ATOM 546 C CA . GLN A 1 79 ? 0.739 -8.217 -9.732 1.00 88.50 79 GLN A CA 1
ATOM 547 C C . GLN A 1 79 ? 0.041 -7.722 -8.466 1.00 88.50 79 GLN A C 1
ATOM 549 O O . GLN A 1 79 ? 0.235 -6.587 -8.016 1.00 88.50 79 GLN A O 1
ATOM 554 N N . GLY A 1 80 ? -0.735 -8.611 -7.854 1.00 92.06 80 GLY A N 1
ATOM 555 C CA . GLY A 1 80 ? -1.344 -8.328 -6.570 1.00 92.06 80 GLY A CA 1
ATOM 556 C C . GLY A 1 80 ? -2.468 -7.292 -6.659 1.00 92.06 80 GLY A C 1
ATOM 557 O O . GLY A 1 80 ? -2.811 -6.755 -7.718 1.00 92.06 80 GLY A O 1
ATOM 558 N N . VAL A 1 81 ? -2.969 -6.902 -5.492 1.00 94.62 81 VAL A N 1
ATOM 559 C CA . VAL A 1 81 ? -3.988 -5.851 -5.393 1.00 94.62 81 VAL A CA 1
ATOM 560 C C . VAL A 1 81 ? -3.451 -4.473 -5.799 1.00 94.62 81 VAL A C 1
ATOM 562 O O . VAL A 1 81 ? -4.190 -3.679 -6.378 1.00 94.62 81 VAL A O 1
ATOM 565 N N . ILE A 1 82 ? -2.159 -4.201 -5.577 1.00 92.38 82 ILE A N 1
ATOM 566 C CA . ILE A 1 82 ? -1.520 -2.942 -5.999 1.00 92.38 82 ILE A CA 1
ATOM 567 C C . ILE A 1 82 ? -1.515 -2.839 -7.529 1.00 92.38 82 ILE A C 1
ATOM 569 O O . ILE A 1 82 ? -1.886 -1.805 -8.086 1.00 92.38 82 ILE A O 1
ATOM 573 N N . GLY A 1 83 ? -1.146 -3.922 -8.221 1.00 91.44 83 GLY A N 1
ATOM 574 C CA . GLY A 1 83 ? -1.181 -3.984 -9.677 1.00 91.44 83 GLY A CA 1
ATOM 575 C C . GLY A 1 83 ? -2.587 -3.783 -10.236 1.00 91.44 83 GLY A C 1
ATOM 576 O O . GLY A 1 83 ? -2.774 -2.974 -11.144 1.00 91.44 83 GLY A O 1
ATOM 577 N N . ARG A 1 84 ? -3.586 -4.443 -9.640 1.00 93.25 84 ARG A N 1
ATOM 578 C CA . ARG A 1 84 ? -5.001 -4.277 -10.003 1.00 93.25 84 ARG A CA 1
ATOM 579 C C . ARG A 1 84 ? -5.492 -2.837 -9.805 1.00 93.25 84 ARG A C 1
ATOM 581 O O . ARG A 1 84 ? -6.170 -2.297 -10.679 1.00 93.25 84 ARG A O 1
ATOM 588 N N . ALA A 1 85 ? -5.122 -2.187 -8.700 1.00 94.00 85 ALA A N 1
ATOM 589 C CA . ALA A 1 85 ? -5.455 -0.785 -8.437 1.00 94.00 85 ALA A CA 1
ATOM 590 C C . ALA A 1 85 ? -4.848 0.156 -9.493 1.00 94.00 85 ALA A C 1
ATOM 592 O O . ALA A 1 85 ? -5.540 1.023 -10.022 1.00 94.00 85 ALA A O 1
ATOM 593 N N . MET A 1 86 ? -3.575 -0.050 -9.844 1.00 91.00 86 MET A N 1
ATOM 594 C CA . MET A 1 86 ? -2.887 0.738 -10.874 1.00 91.00 86 MET A CA 1
ATOM 595 C C . MET A 1 86 ? -3.512 0.559 -12.261 1.00 91.00 86 MET A C 1
ATOM 597 O O . MET A 1 86 ? -3.741 1.546 -12.951 1.00 91.00 86 MET A O 1
ATOM 601 N N . GLN A 1 87 ? -3.819 -0.679 -12.660 1.00 90.25 87 GLN A N 1
ATOM 602 C CA . GLN A 1 87 ? -4.406 -0.976 -13.973 1.00 90.25 87 GLN A CA 1
ATOM 603 C C . GLN A 1 87 ? -5.822 -0.420 -14.127 1.00 90.25 87 GLN A C 1
ATOM 605 O O . GLN A 1 87 ? -6.184 0.065 -15.194 1.00 90.25 87 GLN A O 1
ATOM 610 N N . THR A 1 88 ? -6.635 -0.518 -13.076 1.00 92.56 88 THR A N 1
ATOM 611 C CA . THR A 1 88 ? -8.034 -0.073 -13.127 1.00 92.56 88 THR A CA 1
ATOM 612 C C . THR A 1 88 ? -8.185 1.426 -12.906 1.00 92.56 88 THR A C 1
ATOM 614 O O . THR A 1 88 ? -9.205 1.986 -13.296 1.00 92.56 88 THR A O 1
ATOM 617 N N . GLY A 1 89 ? -7.217 2.082 -12.257 1.00 91.88 89 GLY A N 1
ATOM 618 C CA . GLY A 1 89 ? -7.368 3.466 -11.810 1.00 91.88 89 GLY A CA 1
ATOM 619 C C . GLY A 1 89 ? -8.422 3.630 -10.705 1.00 91.88 89 GLY A C 1
ATOM 620 O O . GLY A 1 89 ? -8.829 4.749 -10.406 1.00 91.88 89 GLY A O 1
ATOM 621 N N . VAL A 1 90 ? -8.866 2.529 -10.085 1.00 93.25 90 VAL A N 1
ATOM 622 C CA . VAL A 1 90 ? -9.944 2.507 -9.089 1.00 93.25 90 VAL A CA 1
ATOM 623 C C . VAL A 1 90 ? -9.425 1.987 -7.752 1.00 93.25 90 VAL A C 1
ATOM 625 O O . VAL A 1 90 ? -8.634 1.043 -7.692 1.00 93.25 90 VAL A O 1
ATOM 628 N N . CYS A 1 91 ? -9.910 2.587 -6.664 1.00 94.25 91 CYS A N 1
ATOM 629 C CA . CYS A 1 91 ? -9.638 2.126 -5.308 1.00 94.25 91 CYS A CA 1
ATOM 630 C C . CYS A 1 91 ? -10.154 0.693 -5.085 1.00 94.25 91 CYS A C 1
ATOM 632 O O . CYS A 1 91 ? -11.299 0.370 -5.394 1.00 94.25 91 CYS A O 1
ATOM 634 N N . GLN A 1 92 ? -9.300 -0.159 -4.528 1.00 96.19 92 GLN A N 1
ATOM 635 C CA . GLN A 1 92 ? -9.563 -1.563 -4.247 1.00 96.19 92 GLN A CA 1
ATOM 636 C C . GLN A 1 92 ? -9.815 -1.740 -2.751 1.00 96.19 92 GLN A C 1
ATOM 638 O O . GLN A 1 92 ? -8.911 -1.522 -1.943 1.00 96.19 92 GLN A O 1
ATOM 643 N N . LEU A 1 93 ? -11.025 -2.162 -2.388 1.00 96.06 93 LEU A N 1
ATOM 644 C CA . LEU A 1 93 ? -11.371 -2.567 -1.028 1.00 96.06 93 LEU A CA 1
ATOM 645 C C . LEU A 1 93 ? -11.411 -4.093 -0.954 1.00 96.06 93 LEU A C 1
ATOM 647 O O . LEU A 1 93 ? -12.284 -4.719 -1.552 1.00 96.06 93 LEU A O 1
ATOM 651 N N . VAL A 1 94 ? -10.502 -4.678 -0.181 1.00 96.81 94 VAL A N 1
ATOM 652 C CA . VAL A 1 94 ? -10.438 -6.119 0.065 1.00 96.81 94 VAL A CA 1
ATOM 653 C C . VAL A 1 94 ? -10.762 -6.372 1.528 1.00 96.81 94 VAL A C 1
ATOM 655 O O . VAL A 1 94 ? -9.959 -6.086 2.414 1.00 96.81 94 VAL A O 1
ATOM 658 N N . ALA A 1 95 ? -11.966 -6.881 1.787 1.00 96.19 95 ALA A N 1
ATOM 659 C CA . ALA A 1 95 ? -12.441 -7.134 3.146 1.00 96.19 95 ALA A CA 1
ATOM 660 C C . ALA A 1 95 ? -11.815 -8.389 3.779 1.00 96.19 95 ALA A C 1
ATOM 662 O O . ALA A 1 95 ? -11.682 -8.441 4.998 1.00 96.19 95 ALA A O 1
ATOM 663 N N . ASP A 1 96 ? -11.429 -9.363 2.953 1.00 96.50 96 ASP A N 1
ATOM 664 C CA . ASP A 1 96 ? -10.742 -10.587 3.359 1.00 96.50 96 ASP A CA 1
ATOM 665 C C . ASP A 1 96 ? -9.663 -10.921 2.324 1.00 96.50 96 ASP A C 1
ATOM 667 O O . ASP A 1 96 ? -9.963 -11.310 1.195 1.00 96.50 96 ASP A O 1
ATOM 671 N N . ALA A 1 97 ? -8.401 -10.729 2.705 1.00 95.69 97 ALA A N 1
ATOM 672 C CA . ALA A 1 97 ? -7.257 -10.974 1.834 1.00 95.69 97 ALA A CA 1
ATOM 673 C C . ALA A 1 97 ? -7.085 -12.463 1.496 1.00 95.69 97 ALA A C 1
ATOM 675 O O . ALA A 1 97 ? -6.604 -12.787 0.416 1.00 95.69 97 ALA A O 1
ATOM 676 N N . SER A 1 98 ? -7.515 -13.374 2.376 1.00 93.50 98 SER A N 1
ATOM 677 C CA . SER A 1 98 ? -7.422 -14.818 2.126 1.00 93.50 98 SER A CA 1
ATOM 678 C C . SER A 1 98 ? -8.419 -15.306 1.071 1.00 93.50 98 SER A C 1
ATOM 680 O O . SER A 1 98 ? -8.197 -16.340 0.440 1.00 93.50 98 SER A O 1
ATOM 682 N N . ALA A 1 99 ? -9.499 -14.549 0.860 1.00 95.56 99 ALA A N 1
ATOM 683 C CA . ALA A 1 99 ? -10.531 -14.829 -0.131 1.00 95.56 99 ALA A CA 1
ATOM 684 C C . ALA A 1 99 ? -10.329 -14.066 -1.456 1.00 95.56 99 ALA A C 1
ATOM 686 O O . ALA A 1 99 ? -11.025 -14.347 -2.435 1.00 95.56 99 ALA A O 1
ATOM 687 N N . ASP A 1 100 ? -9.403 -13.102 -1.515 1.00 95.69 100 ASP A N 1
ATOM 688 C CA . ASP A 1 100 ? -9.118 -12.340 -2.732 1.00 95.69 100 ASP A CA 1
ATOM 689 C C . ASP A 1 100 ? -8.145 -13.108 -3.629 1.00 95.69 100 ASP A C 1
ATOM 691 O O . ASP A 1 100 ? -6.992 -13.353 -3.280 1.00 95.69 100 ASP A O 1
ATOM 695 N N . ARG A 1 101 ? -8.622 -13.480 -4.819 1.00 92.31 101 ARG A N 1
ATOM 696 C CA . ARG A 1 101 ? -7.865 -14.291 -5.779 1.00 92.31 101 ARG A CA 1
ATOM 697 C C . ARG A 1 101 ? -6.563 -13.633 -6.231 1.00 92.31 101 ARG A C 1
ATOM 699 O O . ARG A 1 101 ? -5.618 -14.347 -6.552 1.00 92.31 101 ARG A O 1
ATOM 706 N N . ASP A 1 102 ? -6.525 -12.306 -6.298 1.00 89.81 102 ASP A N 1
ATOM 707 C CA . ASP A 1 102 ? -5.334 -11.594 -6.749 1.00 89.81 102 ASP A CA 1
ATOM 708 C C . ASP A 1 102 ? -4.549 -11.007 -5.562 1.00 89.81 102 ASP A C 1
ATOM 710 O O . ASP A 1 102 ? -3.674 -10.170 -5.767 1.00 89.81 102 ASP A O 1
ATOM 714 N N . PHE A 1 103 ? -4.818 -11.430 -4.319 1.00 92.56 103 PHE A N 1
ATOM 715 C CA . PHE A 1 103 ? -3.938 -11.130 -3.192 1.00 92.56 103 PHE A CA 1
ATOM 716 C C . PHE A 1 103 ? -2.667 -11.988 -3.251 1.00 92.56 103 PHE A C 1
ATOM 718 O O . PHE A 1 103 ? -2.711 -13.216 -3.310 1.00 92.56 103 PHE A O 1
ATOM 725 N N . ASP A 1 104 ? -1.514 -11.321 -3.220 1.00 88.19 104 ASP A N 1
ATOM 726 C CA . ASP A 1 104 ? -0.196 -11.951 -3.200 1.00 88.19 104 ASP A CA 1
ATOM 727 C C . ASP A 1 104 ? 0.360 -11.935 -1.772 1.00 88.19 104 ASP A C 1
ATOM 729 O O . ASP A 1 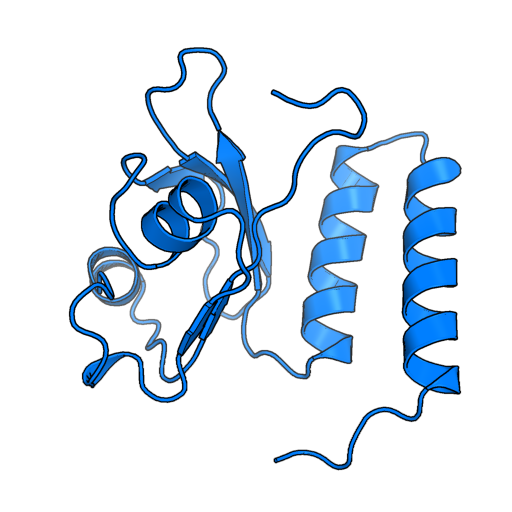104 ? 0.699 -10.882 -1.231 1.00 88.19 104 ASP A O 1
ATOM 733 N N . ASN A 1 105 ? 0.477 -13.120 -1.173 1.00 88.44 105 ASN A N 1
ATOM 734 C CA . ASN A 1 105 ? 0.935 -13.296 0.203 1.00 88.44 105 ASN A CA 1
ATOM 735 C C . ASN A 1 105 ? 2.467 -13.374 0.348 1.00 88.44 105 ASN A C 1
ATOM 737 O O . ASN A 1 105 ? 2.965 -13.651 1.439 1.00 88.44 105 ASN A O 1
ATOM 741 N N . SER A 1 106 ? 3.240 -13.151 -0.719 1.00 84.12 106 SER A N 1
ATOM 742 C CA . SER A 1 106 ? 4.702 -13.282 -0.683 1.00 84.12 106 SER A CA 1
ATOM 743 C C . SER A 1 106 ? 5.380 -12.294 0.273 1.00 84.12 106 SER A C 1
ATOM 745 O O . SER A 1 106 ? 6.436 -12.605 0.831 1.00 84.12 106 SER A O 1
ATOM 747 N N . ILE A 1 107 ? 4.782 -11.117 0.483 1.00 80.38 107 ILE A N 1
ATOM 748 C CA . ILE A 1 107 ? 5.260 -10.109 1.440 1.00 80.38 107 ILE A CA 1
ATOM 749 C C . ILE A 1 107 ? 4.960 -10.554 2.876 1.00 80.38 107 ILE A C 1
ATOM 751 O O . ILE A 1 107 ? 5.861 -10.558 3.720 1.00 80.38 107 ILE A O 1
ATOM 755 N N . ASP A 1 108 ? 3.727 -10.987 3.137 1.00 88.00 108 ASP A N 1
ATOM 756 C CA . ASP A 1 108 ? 3.284 -11.535 4.424 1.00 88.00 108 ASP A CA 1
ATOM 757 C C . ASP A 1 108 ? 4.161 -12.725 4.847 1.00 88.00 108 ASP A C 1
ATOM 759 O O . ASP A 1 108 ? 4.717 -12.749 5.946 1.00 88.00 108 ASP A O 1
ATOM 763 N N . ALA A 1 109 ? 4.406 -13.665 3.928 1.00 87.12 109 ALA A N 1
ATOM 764 C CA . ALA A 1 109 ? 5.220 -14.854 4.174 1.00 87.12 109 ALA A CA 1
ATOM 765 C C . ALA A 1 109 ? 6.673 -14.535 4.577 1.00 87.12 109 ALA A C 1
ATOM 767 O O . ALA A 1 109 ? 7.267 -15.265 5.368 1.00 87.12 109 ALA A O 1
ATOM 768 N N . LYS A 1 110 ? 7.258 -13.450 4.051 1.00 82.50 110 LYS A N 1
ATOM 769 C CA . LYS A 1 110 ? 8.636 -13.029 4.373 1.00 82.50 110 LYS A CA 1
ATOM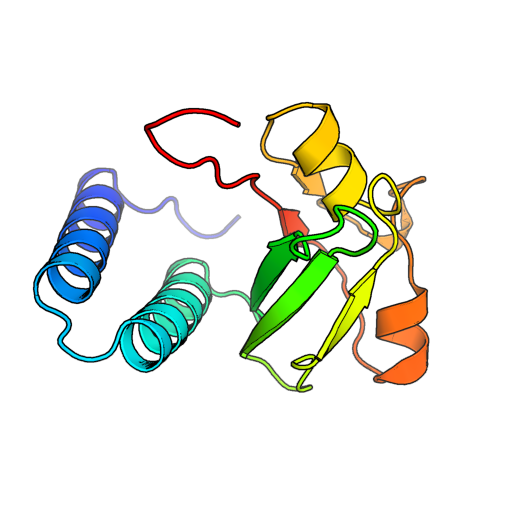 770 C C . LYS A 1 110 ? 8.729 -12.210 5.656 1.00 82.50 110 LYS A C 1
ATOM 772 O O . LYS A 1 110 ? 9.772 -12.209 6.302 1.00 82.50 110 LYS A O 1
ATOM 777 N N . SER A 1 111 ? 7.672 -11.476 5.982 1.00 81.56 111 SER A N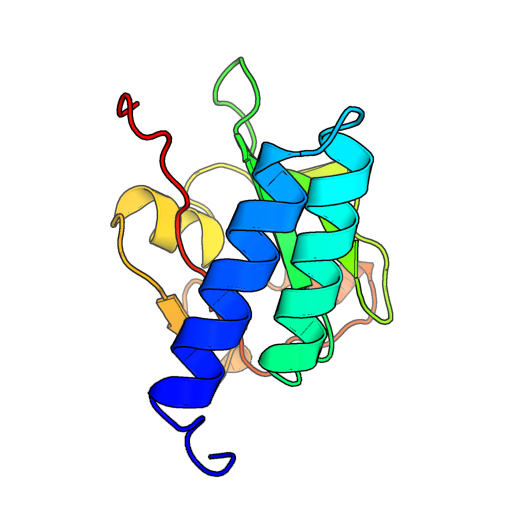 1
ATOM 778 C CA . SER A 1 111 ? 7.643 -10.539 7.107 1.00 81.56 111 SER A CA 1
ATOM 779 C C . SER A 1 111 ? 7.079 -11.136 8.390 1.00 81.56 111 SER A C 1
ATOM 781 O O . SER A 1 111 ? 7.343 -10.608 9.466 1.00 81.56 111 SER A O 1
ATOM 783 N N . GLY A 1 112 ? 6.281 -12.201 8.284 1.00 86.06 112 GLY A N 1
ATOM 784 C CA . GLY A 1 112 ? 5.470 -12.710 9.387 1.00 86.06 112 GLY A CA 1
ATOM 785 C C . GLY A 1 112 ? 4.259 -11.828 9.709 1.00 86.06 112 GLY A C 1
ATOM 786 O O . GLY A 1 112 ? 3.513 -12.145 10.633 1.00 86.06 112 GLY A O 1
ATOM 787 N N . PHE A 1 113 ? 4.047 -10.736 8.965 1.00 89.69 113 PHE A N 1
ATOM 788 C CA . PHE A 1 113 ? 2.825 -9.946 9.050 1.00 89.69 113 PHE A CA 1
ATOM 789 C C . PHE A 1 113 ? 1.693 -10.684 8.334 1.00 89.69 113 PHE A C 1
ATOM 791 O O . PHE A 1 113 ? 1.917 -11.283 7.287 1.00 89.69 113 PHE A O 1
ATOM 798 N N . GLN A 1 114 ? 0.483 -10.636 8.889 1.00 92.56 114 GLN A N 1
ATOM 799 C CA . GLN A 1 114 ? -0.696 -11.232 8.269 1.00 92.56 114 GLN A CA 1
ATOM 800 C C . GLN A 1 114 ? -1.691 -10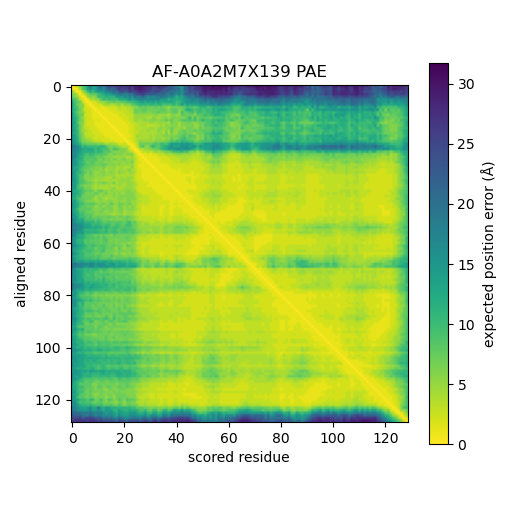.139 7.889 1.00 92.56 114 GLN A C 1
ATOM 802 O O . GLN A 1 114 ? -2.403 -9.587 8.732 1.00 92.56 114 GLN A O 1
ATOM 807 N N . THR A 1 115 ? -1.778 -9.861 6.596 1.00 93.75 115 THR A N 1
ATOM 808 C CA . THR A 1 115 ? -2.773 -8.969 6.021 1.00 93.75 115 THR A CA 1
ATOM 809 C C . THR A 1 115 ? -4.131 -9.664 6.053 1.00 93.75 115 THR A C 1
ATOM 811 O O . THR A 1 115 ? -4.355 -10.668 5.384 1.00 93.75 115 THR A O 1
ATOM 814 N N . ARG A 1 116 ? -5.062 -9.136 6.854 1.00 95.69 116 ARG A N 1
ATOM 815 C CA . ARG A 1 116 ? -6.441 -9.655 6.954 1.00 95.69 116 ARG A CA 1
ATOM 816 C C . ARG A 1 116 ? -7.387 -8.973 5.972 1.00 95.69 116 ARG A C 1
ATOM 818 O O . ARG A 1 116 ? -8.238 -9.617 5.376 1.00 95.69 116 ARG A O 1
ATOM 825 N N . SER A 1 117 ? -7.213 -7.670 5.798 1.00 95.88 117 SER A N 1
ATOM 826 C CA . SER A 1 117 ? -7.990 -6.808 4.907 1.00 95.88 117 SER A CA 1
ATOM 827 C C . SER A 1 117 ? -7.096 -5.679 4.417 1.00 95.88 117 SER A C 1
ATOM 829 O O . SER A 1 117 ? -6.182 -5.283 5.144 1.00 95.88 117 SER A O 1
ATOM 831 N N . LEU A 1 118 ? -7.374 -5.114 3.244 1.00 95.00 118 LEU A N 1
ATOM 832 C CA . LEU A 1 118 ? -6.594 -3.995 2.720 1.00 95.00 118 LEU A CA 1
ATOM 833 C C . LEU A 1 118 ? -7.440 -3.004 1.912 1.00 95.00 118 LEU A C 1
ATOM 835 O O . LEU A 1 118 ? -8.445 -3.363 1.297 1.00 95.00 118 LEU A O 1
ATOM 839 N N . LEU A 1 119 ? -6.996 -1.750 1.896 1.00 95.50 119 LEU A N 1
ATOM 840 C CA . LEU A 1 119 ? -7.497 -0.699 1.016 1.00 95.50 119 LEU A CA 1
ATOM 841 C C . LEU A 1 119 ? -6.319 -0.183 0.187 1.00 95.50 119 LEU A C 1
ATOM 843 O O . LEU A 1 119 ? -5.318 0.250 0.752 1.00 95.50 119 LEU A O 1
ATOM 847 N N . CYS A 1 120 ? -6.424 -0.230 -1.139 1.00 94.94 120 CYS A N 1
ATOM 848 C CA . CYS A 1 120 ? -5.368 0.227 -2.041 1.00 94.94 120 CYS A CA 1
ATOM 849 C C . CYS A 1 120 ? -5.942 1.202 -3.064 1.00 94.94 120 CYS A C 1
ATOM 851 O O . CYS A 1 120 ? -6.795 0.827 -3.863 1.00 94.94 120 CYS A O 1
ATOM 853 N N . THR A 1 121 ? -5.469 2.447 -3.056 1.00 94.06 121 THR A N 1
ATOM 854 C CA . THR A 1 121 ? -5.891 3.461 -4.026 1.00 94.06 121 THR A CA 1
ATOM 855 C C . THR A 1 121 ? -4.730 3.846 -4.936 1.00 94.06 121 THR A C 1
ATOM 857 O O . THR A 1 121 ? -3.623 4.069 -4.437 1.00 94.06 121 THR A O 1
ATOM 860 N N . PRO A 1 122 ? -4.950 3.948 -6.257 1.00 93.00 122 PRO A N 1
ATOM 861 C CA . PRO A 1 122 ? -3.943 4.498 -7.145 1.00 93.00 122 PRO A CA 1
ATOM 862 C C . PRO A 1 122 ? -3.783 6.002 -6.898 1.00 93.00 122 PRO A C 1
ATOM 864 O O . PRO A 1 122 ? -4.765 6.713 -6.681 1.00 93.00 122 PRO A O 1
ATOM 867 N N . LEU A 1 123 ? -2.540 6.482 -6.941 1.00 87.81 123 LEU A N 1
ATOM 868 C CA . LEU A 1 123 ? -2.208 7.905 -6.922 1.00 87.81 123 LEU A CA 1
ATOM 869 C C . LEU A 1 123 ? -1.650 8.286 -8.290 1.00 87.81 123 LEU A C 1
ATOM 871 O O . LEU A 1 123 ? -0.648 7.724 -8.729 1.00 87.81 123 LEU A O 1
ATOM 875 N N . ALA A 1 124 ? -2.302 9.235 -8.954 1.00 80.19 124 ALA A N 1
ATOM 876 C CA . ALA A 1 124 ? -1.847 9.795 -10.219 1.00 80.19 124 ALA A CA 1
ATOM 877 C C . ALA A 1 124 ? -1.346 11.227 -10.004 1.00 80.19 124 ALA A C 1
ATOM 879 O O . ALA A 1 124 ? -1.895 11.975 -9.193 1.00 80.19 124 ALA A O 1
ATOM 880 N N . SER A 1 125 ? -0.312 11.618 -10.749 1.00 71.94 125 SER A N 1
ATOM 881 C CA . SER A 1 125 ? 0.077 13.026 -10.841 1.00 71.94 125 SER A CA 1
ATOM 882 C C . SER A 1 125 ? -1.028 13.822 -11.538 1.00 71.94 125 SER A C 1
ATOM 884 O O . SER A 1 125 ? -1.668 13.319 -12.461 1.00 71.94 125 SER A O 1
ATOM 886 N N . ALA A 1 126 ? -1.221 15.084 -11.145 1.00 62.38 126 ALA A N 1
ATOM 887 C CA . ALA A 1 126 ? -2.189 15.989 -11.773 1.00 62.38 126 ALA A CA 1
ATOM 888 C C . ALA A 1 126 ? -1.930 16.212 -13.276 1.00 62.38 126 ALA A C 1
ATOM 890 O O . ALA A 1 126 ? -2.842 16.587 -14.006 1.00 62.38 126 ALA A O 1
ATOM 891 N N . HIS A 1 127 ? -0.704 15.957 -13.740 1.00 56.31 127 HIS A N 1
ATOM 892 C CA . HIS A 1 127 ? -0.348 16.018 -15.159 1.00 56.31 127 HIS A CA 1
ATOM 893 C C . HIS A 1 127 ? -0.701 14.745 -15.944 1.00 56.31 127 HIS A C 1
ATOM 895 O O . HIS A 1 127 ? -0.420 14.685 -17.136 1.00 56.31 127 HIS A O 1
ATOM 901 N N . GLY A 1 128 ? -1.333 13.752 -15.307 1.00 49.00 128 GLY A N 1
ATOM 902 C CA . GLY A 1 128 ? -1.506 12.426 -15.894 1.00 49.00 128 GLY A CA 1
ATOM 903 C C . GLY A 1 128 ? -0.166 11.702 -16.043 1.00 49.00 128 GLY A C 1
ATOM 904 O O . GLY A 1 128 ? 0.903 12.300 -15.913 1.00 49.00 128 GLY A O 1
ATOM 905 N N . ALA A 1 129 ? -0.233 10.390 -16.237 1.00 43.69 129 ALA A N 1
ATOM 906 C CA . ALA A 1 129 ? 0.880 9.634 -16.801 1.00 43.69 129 ALA A CA 1
ATOM 907 C C . ALA A 1 129 ? 0.867 9.791 -18.327 1.00 43.69 129 ALA A C 1
ATOM 909 O O . ALA A 1 129 ? -0.257 9.866 -18.880 1.00 43.69 129 ALA A O 1
#